Protein AF-H8GX75-F1 (afdb_monomer)

InterPro domains:
  IPR001387 Cro/C1-type, helix-turn-helix domain [PS50943] (2-58)
  IPR001387 Cro/C1-type, helix-turn-helix domain [SM00530] (1-58)
  IPR001387 Cro/C1-type, helix-turn-helix domain [cd00093] (1-58)
  IPR010982 Lambda repressor-like, DNA-binding domain superfamily [G3DSA:1.10.260.40] (5-59)
  IPR010982 Lambda repressor-like, DNA-binding domain superfamily [SSF47413] (2-65)

Secondary structure (DSSP, 8-state):
-HHHHHHHHT--HHHHHHHTT-S-HHHHHHHHTTSS-TTTSTTHHHHHHHTT--HHHHHHH-TT-----PPPPTTGGGT--PPPP-PPPPPPHHHHHHHHHH-SGGGGGGGSHHHHHHHHTS--SS---SHHHHHHHHHHHTTT------

Organism: Deinococcus gobiensis (strain DSM 21396 / JCM 16679 / CGMCC 1.7299 / I-0) (NCBI:txid745776)

pLDDT: mean 78.11, std 12.48, range [46.34, 94.25]

Structure (mmCIF, N/CA/C/O backbone):
data_AF-H8GX75-F1
#
_entry.id   AF-H8GX75-F1
#
loop_
_atom_site.group_PDB
_atom_site.id
_atom_site.type_symbol
_atom_site.label_atom_id
_atom_site.label_alt_id
_atom_site.label_comp_id
_atom_site.label_asym_id
_atom_site.label_entity_id
_atom_site.label_seq_id
_atom_site.pdbx_PDB_ins_code
_atom_site.Cartn_x
_atom_site.Cartn_y
_atom_site.Cartn_z
_atom_site.occupancy
_atom_site.B_iso_or_equiv
_atom_site.auth_seq_id
_atom_site.auth_comp_id
_atom_site.auth_asym_id
_atom_site.auth_atom_id
_atom_site.pdbx_PDB_model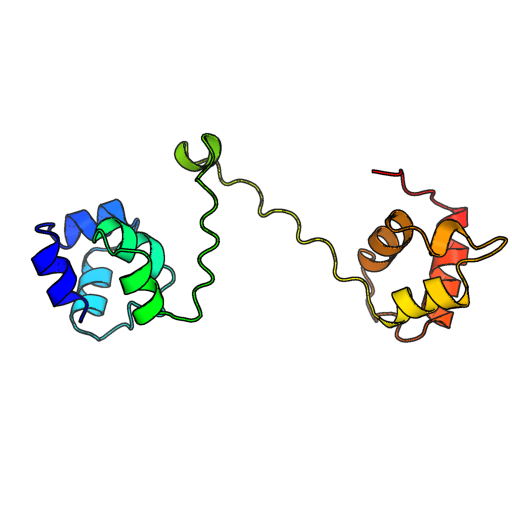_num
ATOM 1 N N . MET A 1 1 ? -4.478 -6.352 34.685 1.00 70.44 1 MET A N 1
ATOM 2 C CA . MET A 1 1 ? -4.187 -5.279 33.711 1.00 70.44 1 MET A CA 1
ATOM 3 C C . MET A 1 1 ? -5.484 -4.600 33.268 1.00 70.44 1 MET A C 1
ATOM 5 O O . MET A 1 1 ? -5.823 -3.591 33.865 1.00 70.44 1 MET A O 1
ATOM 9 N N . LEU A 1 2 ? -6.296 -5.183 32.372 1.00 75.75 2 LEU A N 1
ATOM 10 C CA . LEU A 1 2 ? -7.537 -4.551 31.873 1.00 75.75 2 LEU A CA 1
ATOM 11 C C . LEU A 1 2 ? -8.571 -4.188 32.964 1.00 75.75 2 LEU A C 1
ATOM 13 O O . LEU A 1 2 ? -9.146 -3.103 32.936 1.00 75.75 2 LEU A O 1
ATOM 17 N N . LYS A 1 3 ? -8.768 -5.047 33.977 1.00 78.50 3 LYS A N 1
ATOM 18 C CA . LYS A 1 3 ? -9.671 -4.764 35.116 1.00 78.50 3 LYS A CA 1
ATOM 19 C C . LYS A 1 3 ? -9.347 -3.457 35.846 1.00 78.50 3 LYS A C 1
ATOM 21 O O . LYS A 1 3 ? -10.266 -2.768 36.278 1.00 78.50 3 LYS A O 1
ATOM 26 N N . SER A 1 4 ? -8.065 -3.114 35.965 1.00 80.00 4 SER A N 1
ATOM 27 C CA . SER A 1 4 ? -7.618 -1.895 36.642 1.00 80.00 4 SER A CA 1
ATOM 28 C C . SER A 1 4 ? -8.019 -0.645 35.853 1.00 80.00 4 SER A C 1
ATOM 30 O O . SER A 1 4 ? -8.486 0.328 36.439 1.00 80.00 4 SER A O 1
ATOM 32 N N . TYR A 1 5 ? -7.925 -0.700 34.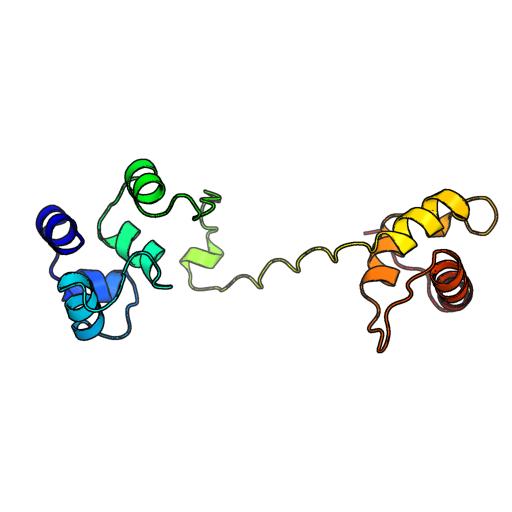521 1.00 80.94 5 TYR A N 1
ATOM 33 C CA . TYR A 1 5 ? -8.360 0.388 33.643 1.00 80.94 5 TYR A CA 1
ATOM 34 C C . TYR A 1 5 ? -9.885 0.535 33.617 1.00 80.94 5 TYR A C 1
ATOM 36 O O . TYR A 1 5 ? -10.393 1.652 33.696 1.00 80.94 5 TYR A O 1
ATOM 44 N N . ILE A 1 6 ? -10.626 -0.580 33.618 1.00 81.00 6 ILE A N 1
ATOM 45 C CA . ILE A 1 6 ? -12.093 -0.564 33.739 1.00 81.00 6 ILE A CA 1
ATOM 46 C C . ILE A 1 6 ? -12.510 0.108 35.056 1.00 81.00 6 ILE A C 1
ATOM 48 O O . ILE A 1 6 ? -13.326 1.027 35.041 1.00 81.00 6 ILE A O 1
ATOM 52 N N . ALA A 1 7 ? -11.898 -0.276 36.181 1.00 80.19 7 ALA A N 1
ATOM 53 C CA . ALA A 1 7 ? -12.180 0.330 37.484 1.00 80.19 7 ALA A CA 1
ATOM 54 C C . ALA A 1 7 ? -11.867 1.840 37.517 1.00 80.19 7 ALA A C 1
ATOM 56 O O . ALA A 1 7 ? -12.622 2.610 38.110 1.00 80.19 7 ALA A O 1
ATOM 57 N N . ARG A 1 8 ? -10.798 2.277 36.832 1.00 80.50 8 ARG A N 1
ATOM 58 C CA . ARG A 1 8 ? -10.424 3.696 36.696 1.00 80.50 8 ARG A CA 1
ATOM 59 C C . ARG A 1 8 ? -11.436 4.496 35.874 1.00 80.50 8 ARG A C 1
ATOM 61 O O . ARG A 1 8 ? -11.731 5.636 36.220 1.00 80.50 8 ARG A O 1
ATOM 68 N N . SER A 1 9 ? -11.976 3.900 34.812 1.00 75.75 9 SER A N 1
ATOM 69 C CA . SER A 1 9 ? -12.900 4.567 33.885 1.00 75.75 9 SER A CA 1
ATOM 70 C C . SER A 1 9 ? -14.270 4.900 34.493 1.00 75.75 9 SER A C 1
ATOM 72 O O . SER A 1 9 ? -15.017 5.680 33.911 1.00 75.75 9 SER A O 1
ATOM 74 N N . LYS A 1 10 ? -14.625 4.307 35.649 1.00 78.44 10 LYS A N 1
ATOM 75 C CA . LYS A 1 10 ? -15.970 4.349 36.265 1.00 78.44 10 LYS A CA 1
ATOM 76 C C . LYS A 1 10 ? -17.110 3.869 35.346 1.00 78.44 10 LYS A C 1
ATOM 78 O O . LYS A 1 10 ? -18.276 4.017 35.706 1.00 78.44 10 LYS A O 1
ATOM 83 N N . LYS A 1 11 ? -16.796 3.279 34.189 1.00 79.12 11 LYS A N 1
ATOM 84 C CA . LYS A 1 11 ? -17.764 2.710 33.248 1.00 79.12 11 LYS A CA 1
ATOM 85 C C . LYS A 1 11 ? -17.966 1.225 33.535 1.00 79.12 11 LYS A C 1
ATOM 87 O O . LYS A 1 11 ? -17.061 0.517 33.981 1.00 79.12 11 LYS A O 1
ATOM 92 N N . THR A 1 12 ? -19.172 0.736 33.277 1.00 82.19 12 THR A N 1
ATOM 93 C CA . THR A 1 12 ? -19.472 -0.700 33.359 1.00 82.19 12 THR A CA 1
ATOM 94 C C . THR A 1 12 ? -18.891 -1.430 32.146 1.00 82.19 12 THR A C 1
ATOM 96 O O . THR A 1 12 ? -18.762 -0.856 31.068 1.00 82.19 12 THR A O 1
ATOM 99 N N . GLN A 1 13 ? -18.588 -2.725 32.284 1.00 78.44 13 GLN A N 1
ATOM 100 C CA . GLN A 1 13 ? -18.093 -3.545 31.164 1.00 78.44 13 GLN A CA 1
ATOM 101 C C . GLN A 1 13 ? -19.033 -3.524 29.953 1.00 78.44 13 GLN A C 1
ATOM 103 O O . GLN A 1 13 ? -18.575 -3.566 28.817 1.00 78.44 13 GLN A O 1
ATOM 108 N N . ARG A 1 14 ? -20.342 -3.425 30.206 1.00 78.00 14 ARG A N 1
ATOM 109 C CA . ARG A 1 14 ? -21.364 -3.302 29.171 1.00 78.00 14 ARG A CA 1
ATOM 110 C C . ARG A 1 14 ? -21.253 -1.981 28.409 1.00 78.00 14 ARG A C 1
ATOM 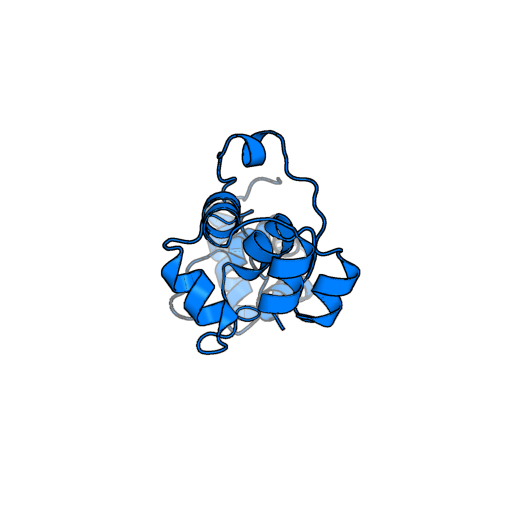112 O O . ARG A 1 14 ? -21.235 -2.012 27.190 1.00 78.00 14 ARG A O 1
ATOM 119 N N . GLN A 1 15 ? -21.117 -0.857 29.112 1.00 78.69 15 GLN A N 1
ATOM 120 C CA . GLN A 1 15 ? -20.942 0.457 28.479 1.00 78.69 15 GLN A CA 1
ATOM 121 C C . GLN A 1 15 ? -19.662 0.518 27.646 1.00 78.69 15 GLN A C 1
ATOM 123 O O . GLN A 1 15 ? -19.675 1.053 26.548 1.00 78.69 15 GLN A O 1
ATOM 128 N N . ILE A 1 16 ? -18.575 -0.077 28.143 1.00 79.19 16 ILE A N 1
ATOM 129 C CA . ILE A 1 16 ? -17.309 -0.134 27.403 1.00 79.19 16 ILE A CA 1
ATOM 130 C C . ILE A 1 16 ? -17.463 -1.008 26.156 1.00 79.19 16 ILE A C 1
ATOM 132 O O . ILE A 1 16 ? -16.975 -0.632 25.102 1.00 79.19 16 ILE A O 1
ATOM 136 N N . ALA A 1 17 ? -18.152 -2.150 26.251 1.00 76.88 17 ALA A N 1
ATOM 137 C CA . ALA A 1 17 ? -18.398 -3.009 25.095 1.00 76.88 17 ALA A CA 1
ATOM 138 C C . ALA A 1 17 ? -19.270 -2.317 24.033 1.00 76.88 17 ALA A C 1
ATOM 140 O O . ALA A 1 17 ? -18.968 -2.426 22.849 1.00 76.88 17 ALA A O 1
ATOM 141 N N . GLU A 1 18 ? -20.305 -1.583 24.455 1.00 75.31 18 GLU A N 1
ATOM 142 C CA . GLU A 1 18 ? -21.174 -0.799 23.567 1.00 75.31 18 GLU A CA 1
ATOM 143 C C . GLU A 1 18 ? -20.401 0.349 22.889 1.00 75.31 18 GLU A C 1
ATOM 145 O O . GLU A 1 18 ? -20.494 0.516 21.677 1.00 75.31 18 GLU A O 1
ATOM 150 N N . GLU A 1 19 ? -19.582 1.094 23.635 1.00 75.69 19 GLU A N 1
ATOM 151 C CA . GLU A 1 19 ? -18.773 2.209 23.114 1.00 75.69 19 GLU A CA 1
ATOM 152 C C . GLU A 1 19 ? -17.620 1.742 22.214 1.00 75.69 19 GLU A C 1
ATOM 154 O O . GLU A 1 19 ? -17.269 2.416 21.250 1.00 75.69 19 GLU A O 1
ATOM 159 N N . ALA A 1 20 ? -17.051 0.570 22.500 1.00 74.06 20 ALA A N 1
ATOM 160 C CA . ALA A 1 20 ? -15.964 -0.026 21.731 1.00 74.06 20 ALA A CA 1
ATOM 161 C C . ALA A 1 20 ? -16.443 -0.906 20.557 1.00 74.06 20 ALA A C 1
ATOM 163 O O . ALA A 1 20 ? -15.610 -1.484 19.860 1.00 74.06 20 ALA A O 1
ATOM 164 N N . GLY A 1 21 ? -17.757 -1.059 20.351 1.00 74.19 21 GLY A N 1
ATOM 165 C CA . GLY A 1 21 ? -18.312 -1.901 19.283 1.00 74.19 21 GLY A CA 1
ATOM 166 C C . GLY A 1 21 ? -17.981 -3.393 19.423 1.00 74.19 21 GLY A C 1
ATOM 167 O O . GLY A 1 21 ? -17.923 -4.120 18.433 1.00 74.19 21 GLY A O 1
ATOM 168 N N . VAL A 1 22 ? -17.730 -3.862 20.648 1.00 77.06 22 VAL A N 1
ATOM 169 C CA . VAL A 1 22 ? -17.360 -5.255 20.914 1.00 77.06 22 VAL A CA 1
ATOM 170 C C . VAL A 1 22 ? -18.612 -6.139 20.833 1.00 77.06 22 VAL A C 1
ATOM 172 O O . VAL A 1 22 ? -19.606 -5.842 21.498 1.00 77.06 22 VAL A O 1
ATOM 175 N N . PRO A 1 23 ? -18.574 -7.271 20.103 1.00 67.00 23 PRO A N 1
ATOM 176 C CA . PRO A 1 23 ? -19.763 -8.069 19.787 1.00 67.00 23 PRO A CA 1
ATOM 177 C C . PRO A 1 23 ? -20.495 -8.644 21.005 1.00 67.00 23 PRO A C 1
ATOM 179 O O . PRO A 1 23 ? -21.685 -8.943 20.922 1.00 67.00 23 PRO A O 1
ATOM 182 N N . SER A 1 24 ? -19.825 -8.816 22.151 1.00 72.31 24 SER A N 1
ATOM 183 C CA . SER A 1 24 ? -20.523 -9.167 23.390 1.00 72.31 24 SER A CA 1
ATOM 184 C C . SER A 1 24 ? -19.814 -8.677 24.660 1.00 72.31 24 SER A C 1
ATOM 186 O O . SER A 1 24 ? -18.584 -8.725 24.749 1.00 72.31 24 SER A O 1
ATOM 188 N N . PRO A 1 25 ? -20.570 -8.315 25.716 1.00 70.62 25 PRO A N 1
ATOM 189 C CA . PRO A 1 25 ? -20.009 -8.040 27.044 1.00 70.62 25 PRO A CA 1
ATOM 190 C C . PRO A 1 25 ? -19.231 -9.230 27.632 1.00 70.62 25 PRO A C 1
ATOM 192 O O . PRO A 1 25 ? -18.271 -9.048 28.383 1.00 70.62 25 PRO A O 1
ATOM 195 N N . SER A 1 26 ? -19.610 -10.458 27.265 1.00 75.44 26 SER A N 1
ATOM 196 C CA . SER A 1 26 ? -18.905 -11.688 27.647 1.00 75.44 26 SER A CA 1
ATOM 197 C C . SER A 1 26 ? -17.478 -11.727 27.098 1.00 75.44 26 SER A C 1
ATOM 199 O O . SER A 1 26 ? -16.561 -12.154 27.797 1.00 75.44 26 SER A O 1
ATOM 201 N N . TYR A 1 27 ? -17.268 -11.214 25.884 1.00 75.44 27 TYR A N 1
ATOM 202 C CA . TYR A 1 27 ? -15.948 -11.103 25.267 1.00 75.44 27 TYR A CA 1
ATOM 203 C C . TYR A 1 27 ? -15.025 -10.178 26.074 1.00 75.44 27 TYR A C 1
ATOM 205 O O . TYR A 1 27 ? -13.898 -10.545 26.412 1.00 75.44 27 TYR A O 1
ATOM 213 N N . LEU A 1 28 ? -15.554 -9.034 26.519 1.00 76.00 28 LEU A N 1
ATOM 214 C CA . LEU A 1 28 ? -14.825 -8.094 27.372 1.00 76.00 28 LEU A CA 1
ATOM 215 C C . LEU A 1 28 ? -14.539 -8.677 28.769 1.00 76.00 28 LEU A C 1
ATOM 217 O O . LEU A 1 28 ? -13.487 -8.422 29.357 1.00 76.00 28 LEU A O 1
ATOM 221 N N . SER A 1 29 ? -15.426 -9.531 29.289 1.00 78.94 29 SER A N 1
ATOM 222 C CA . SER A 1 29 ? -15.177 -10.301 30.516 1.00 78.94 29 SER A CA 1
ATOM 223 C C . SER A 1 29 ? -14.045 -11.326 30.345 1.00 78.94 29 SER A C 1
ATOM 225 O O . SER A 1 29 ? -13.194 -11.462 31.230 1.00 78.94 29 SER A O 1
ATOM 227 N N . HIS A 1 30 ? -13.966 -12.022 29.207 1.00 79.56 30 HIS A N 1
ATOM 228 C CA . HIS A 1 30 ? -12.863 -12.946 28.914 1.00 79.56 30 HIS A CA 1
ATOM 229 C C . HIS A 1 30 ? -11.512 -12.230 28.833 1.00 79.56 30 HIS A C 1
ATOM 231 O O . HIS A 1 30 ? -10.535 -12.705 29.419 1.00 79.56 30 HIS A O 1
ATOM 237 N N . MET A 1 31 ? -11.482 -11.052 28.216 1.00 81.06 31 MET A N 1
ATOM 238 C CA . MET A 1 31 ? -10.323 -10.159 28.207 1.00 81.06 31 MET A CA 1
ATOM 239 C C . MET A 1 31 ? -9.938 -9.680 29.608 1.00 81.06 31 MET A C 1
ATOM 241 O O . MET A 1 31 ? -8.779 -9.751 30.015 1.00 81.06 31 MET A O 1
ATOM 245 N N . ALA A 1 32 ? -10.920 -9.238 30.397 1.00 78.69 32 ALA A N 1
ATOM 246 C CA . ALA A 1 32 ? -10.688 -8.745 31.751 1.00 78.69 32 ALA A CA 1
ATOM 247 C C . ALA A 1 32 ? -10.119 -9.834 32.675 1.00 78.69 32 ALA A C 1
ATOM 249 O O . ALA A 1 32 ? -9.340 -9.541 33.584 1.00 78.69 32 ALA A O 1
ATOM 250 N N . ASN A 1 33 ? -10.500 -11.091 32.447 1.00 79.81 33 ASN A N 1
ATOM 251 C CA . ASN A 1 33 ? -10.000 -12.252 33.179 1.00 79.81 33 ASN A CA 1
ATOM 252 C C . ASN A 1 33 ? -8.688 -12.824 32.614 1.00 79.81 33 ASN A C 1
ATOM 254 O O . ASN A 1 33 ? -8.202 -13.815 33.149 1.00 79.81 33 ASN A O 1
ATOM 258 N N . GLY A 1 34 ? -8.115 -12.224 31.564 1.00 74.75 34 GLY A N 1
ATOM 259 C CA . GLY A 1 34 ? -6.852 -12.664 30.967 1.00 74.75 34 GLY A CA 1
ATOM 260 C C . GLY A 1 34 ? -6.952 -13.954 30.152 1.00 74.75 34 GLY A C 1
ATOM 261 O O . GLY A 1 34 ? -5.926 -14.537 29.828 1.00 74.75 34 GLY A O 1
ATOM 262 N N . ARG A 1 35 ? -8.168 -14.410 29.813 1.00 76.19 35 ARG A N 1
ATOM 263 C CA . ARG A 1 35 ? -8.360 -15.549 28.896 1.00 76.19 35 ARG A CA 1
ATOM 264 C C . ARG A 1 35 ? -8.093 -15.171 27.441 1.00 76.19 35 ARG A C 1
ATOM 266 O O . ARG A 1 35 ? -7.791 -16.043 26.641 1.00 76.19 35 ARG A O 1
ATOM 273 N N . ILE A 1 36 ? -8.246 -13.890 27.115 1.00 75.56 36 ILE A N 1
ATOM 274 C CA . ILE A 1 36 ? -7.973 -13.312 25.799 1.00 75.56 36 ILE A CA 1
ATOM 275 C C . ILE A 1 36 ? -7.016 -12.145 26.015 1.00 75.56 36 ILE A C 1
ATOM 277 O O . ILE A 1 36 ? -7.263 -11.300 26.884 1.00 75.56 36 ILE A O 1
ATOM 281 N N . ASN A 1 37 ? -5.934 -12.094 25.240 1.00 77.81 37 ASN A N 1
ATOM 282 C CA . ASN A 1 37 ? -5.039 -10.950 25.252 1.00 77.81 37 ASN A CA 1
ATOM 283 C C . ASN A 1 37 ? -5.722 -9.767 24.555 1.00 77.81 37 ASN A C 1
ATOM 285 O O . ASN A 1 37 ? -5.818 -9.694 23.336 1.00 77.81 37 ASN A O 1
ATOM 289 N N . TRP A 1 38 ? -6.237 -8.836 25.352 1.00 76.88 38 TRP A N 1
ATOM 290 C CA . TRP A 1 38 ? -6.969 -7.675 24.849 1.00 76.88 38 TRP A CA 1
ATOM 291 C C . TRP A 1 38 ? -6.089 -6.679 24.079 1.00 76.88 38 TRP A C 1
ATOM 293 O O . TRP A 1 38 ? -6.628 -5.864 23.340 1.00 76.88 38 TRP A O 1
ATOM 303 N N . VAL A 1 39 ? -4.763 -6.747 24.242 1.00 78.75 39 VAL A N 1
ATOM 304 C CA . VAL A 1 39 ? -3.790 -5.908 23.521 1.00 78.75 39 VAL A CA 1
ATOM 305 C C . VAL A 1 39 ? -3.616 -6.378 22.072 1.00 78.75 39 VAL A C 1
ATOM 307 O O . VAL A 1 39 ? -3.464 -5.582 21.144 1.00 78.75 39 VAL A O 1
ATOM 310 N N . GLU A 1 40 ? -3.685 -7.687 21.858 1.00 74.88 40 GLU A N 1
ATOM 311 C CA . GLU A 1 40 ? -3.585 -8.310 20.533 1.00 74.88 40 GLU A CA 1
ATOM 312 C C . GLU A 1 40 ? -4.925 -8.358 19.800 1.00 74.88 40 GLU A C 1
ATOM 314 O O . GLU A 1 40 ? -4.961 -8.610 18.606 1.00 74.88 40 GLU A O 1
ATOM 319 N N . SER A 1 41 ? -6.021 -8.077 20.499 1.00 73.81 41 SER A N 1
ATOM 320 C CA . SER A 1 41 ? -7.356 -8.033 19.916 1.00 73.81 41 SER A CA 1
ATOM 321 C C . SER A 1 41 ? -7.509 -6.886 18.914 1.00 73.81 41 SER A C 1
ATOM 323 O O . SER A 1 41 ? -7.087 -5.761 19.182 1.00 73.81 41 SER A O 1
ATOM 325 N N . ASP A 1 42 ? -8.273 -7.122 17.847 1.00 73.44 42 ASP A N 1
ATOM 326 C CA . ASP A 1 42 ? -8.652 -6.094 16.860 1.00 73.44 42 ASP A CA 1
ATOM 327 C C . ASP A 1 42 ? -9.396 -4.917 17.516 1.00 73.44 42 ASP A C 1
ATOM 329 O O . ASP A 1 42 ? -9.218 -3.749 17.178 1.00 73.44 42 ASP A O 1
ATOM 333 N N . TYR A 1 43 ? -10.160 -5.218 18.568 1.00 76.69 43 TYR A N 1
ATOM 334 C CA . TYR A 1 43 ? -10.858 -4.234 19.396 1.00 76.69 43 TYR A CA 1
ATOM 335 C C . TYR A 1 43 ? -9.970 -3.434 20.366 1.00 76.69 43 TYR A C 1
ATOM 337 O O . TYR A 1 43 ? -10.503 -2.634 21.135 1.00 76.69 43 TYR A O 1
ATOM 345 N N . PHE A 1 44 ? -8.642 -3.606 20.370 1.00 81.06 44 PHE A N 1
ATOM 346 C CA . PHE A 1 44 ? -7.753 -2.907 21.308 1.00 81.06 44 PHE A CA 1
ATOM 347 C C . PHE A 1 44 ? -7.907 -1.384 21.235 1.00 81.06 44 PHE A C 1
ATOM 349 O O . PHE A 1 44 ? -8.103 -0.749 22.270 1.00 81.06 44 PHE A O 1
ATOM 356 N N . ARG A 1 45 ? -7.872 -0.803 20.024 1.00 75.81 45 ARG A N 1
ATOM 357 C CA . ARG A 1 45 ? -8.021 0.649 19.815 1.00 75.81 45 ARG A CA 1
ATOM 358 C C . ARG A 1 45 ? -9.375 1.157 20.344 1.00 75.81 45 ARG A C 1
ATOM 360 O O . ARG A 1 45 ? -9.356 2.009 21.232 1.00 75.81 45 ARG A O 1
ATOM 367 N N . PRO A 1 46 ? -10.530 0.609 19.912 1.00 79.06 46 PRO A N 1
ATOM 368 C CA . PRO A 1 46 ? -11.832 0.991 20.462 1.00 79.06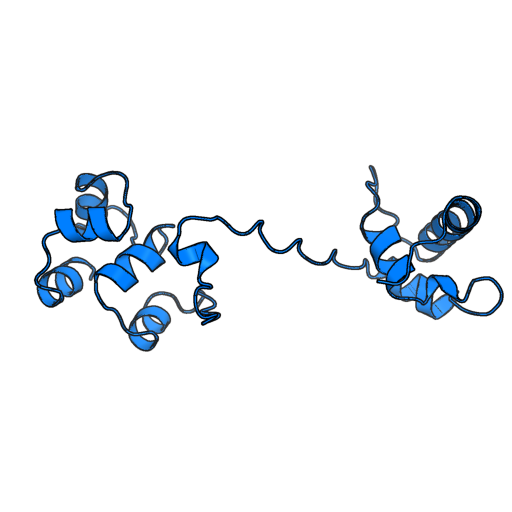 46 PRO A CA 1
ATOM 369 C C . PRO A 1 46 ? -11.940 0.846 21.987 1.00 79.06 46 PRO A C 1
ATOM 371 O O . PRO A 1 46 ? -12.452 1.741 22.659 1.00 79.06 46 PRO A O 1
ATOM 374 N N . ILE A 1 47 ? -11.422 -0.248 22.560 1.00 80.38 47 ILE A N 1
ATOM 375 C CA . ILE A 1 47 ? -11.442 -0.485 24.012 1.00 80.38 47 ILE A CA 1
ATOM 376 C C . ILE A 1 47 ? -10.572 0.548 24.738 1.00 80.38 47 ILE A C 1
ATOM 378 O O . ILE A 1 47 ? -10.992 1.097 25.756 1.00 80.38 47 ILE A O 1
ATOM 382 N N . ALA A 1 48 ? -9.380 0.845 24.219 1.00 83.25 48 ALA A N 1
ATOM 383 C CA . ALA A 1 48 ? -8.474 1.837 24.782 1.00 83.25 48 ALA A CA 1
ATOM 384 C C . ALA A 1 48 ? -9.087 3.245 24.775 1.00 83.25 48 ALA A C 1
ATOM 386 O O . ALA A 1 48 ? -9.025 3.946 25.790 1.00 83.25 48 ALA A O 1
ATOM 387 N N . THR A 1 49 ? -9.746 3.626 23.678 1.00 80.62 49 THR A N 1
ATOM 388 C CA . THR A 1 49 ? -10.481 4.891 23.565 1.00 80.62 49 THR A CA 1
ATOM 389 C C . THR A 1 49 ? -11.652 4.950 24.546 1.00 80.62 49 THR A C 1
ATOM 391 O O . THR A 1 49 ? -11.763 5.921 25.294 1.00 80.62 49 THR A O 1
ATOM 394 N N . ALA A 1 50 ? -12.474 3.898 24.630 1.00 80.81 50 ALA A N 1
ATOM 395 C CA . ALA A 1 50 ? -13.603 3.835 25.563 1.00 80.81 50 ALA A CA 1
ATOM 396 C C . ALA A 1 50 ? -13.157 3.915 27.038 1.00 80.81 50 ALA A C 1
ATOM 398 O O . ALA A 1 50 ? -13.854 4.481 27.889 1.00 80.81 50 ALA A O 1
ATOM 399 N N . LEU A 1 51 ? -11.966 3.391 27.344 1.00 82.44 51 LEU A N 1
ATOM 400 C CA . LEU A 1 51 ? -11.322 3.474 28.658 1.00 82.44 51 LEU A CA 1
ATOM 401 C C . LEU A 1 51 ? -10.645 4.825 28.937 1.00 82.44 51 LEU A C 1
ATOM 403 O O . LEU A 1 51 ? -10.232 5.066 30.076 1.00 82.44 51 LEU A O 1
ATOM 407 N N . GLY A 1 52 ? -10.531 5.700 27.935 1.00 80.50 52 GLY A N 1
ATOM 408 C CA . GLY A 1 52 ? -9.841 6.983 28.044 1.00 80.50 52 GLY A CA 1
ATOM 409 C C . GLY A 1 52 ? -8.336 6.834 28.278 1.00 80.50 52 GLY A C 1
ATOM 410 O O . GLY A 1 52 ? -7.758 7.620 29.032 1.00 80.50 52 GLY A O 1
ATOM 411 N N . LEU A 1 53 ? -7.711 5.799 27.705 1.00 81.94 53 LEU A N 1
ATOM 412 C CA . LEU A 1 53 ? -6.256 5.648 27.736 1.00 81.94 53 LEU A CA 1
ATOM 413 C C . LEU A 1 53 ? -5.599 6.751 26.905 1.00 81.94 53 LEU A C 1
ATOM 415 O O . LEU A 1 53 ? -6.048 7.066 25.804 1.00 81.94 53 LEU A O 1
ATOM 419 N N . LYS A 1 54 ? -4.527 7.340 27.438 1.00 77.62 54 LYS A N 1
ATOM 420 C CA . LYS A 1 54 ? -3.728 8.330 26.704 1.00 77.62 54 LYS A CA 1
ATOM 421 C C . LYS A 1 54 ? -2.819 7.639 25.690 1.00 77.62 54 LYS A C 1
ATOM 423 O O . LYS A 1 54 ? -2.391 6.514 25.924 1.00 77.62 54 LYS A O 1
ATOM 428 N N . THR A 1 55 ? -2.426 8.357 24.638 1.00 67.75 55 THR A N 1
ATOM 429 C CA . THR A 1 55 ? -1.478 7.901 23.603 1.00 67.75 55 THR A CA 1
ATOM 430 C C . THR A 1 55 ? -0.218 7.258 24.205 1.00 67.75 55 THR A C 1
ATOM 432 O O . THR A 1 55 ? 0.208 6.200 23.755 1.00 67.75 55 THR A O 1
ATOM 435 N N . GLN A 1 56 ? 0.321 7.828 25.291 1.00 71.00 56 GLN A N 1
ATOM 436 C CA . GLN A 1 56 ? 1.474 7.277 26.019 1.00 71.00 56 GLN A CA 1
ATOM 437 C C . GLN A 1 56 ? 1.191 5.901 26.646 1.00 71.00 56 GLN A C 1
ATOM 439 O O . GLN A 1 56 ? 1.993 4.987 26.505 1.00 71.00 56 GLN A O 1
ATOM 444 N N . GLU A 1 57 ? 0.030 5.726 27.281 1.00 76.00 57 GLU A N 1
ATOM 445 C CA . GLU A 1 57 ? -0.364 4.451 27.900 1.00 76.00 57 GLU A CA 1
ATOM 446 C C . GLU A 1 57 ? -0.644 3.377 26.837 1.00 76.00 57 GLU A C 1
ATOM 448 O O . GLU A 1 57 ? -0.407 2.194 27.060 1.00 76.00 57 GLU A O 1
ATOM 453 N N . ILE A 1 58 ? -1.144 3.783 25.666 1.00 74.62 58 ILE A N 1
ATOM 454 C CA . ILE A 1 58 ? -1.378 2.885 24.529 1.00 74.62 58 ILE A CA 1
ATOM 455 C C . ILE A 1 58 ? -0.043 2.423 23.933 1.00 74.62 58 ILE A C 1
ATOM 457 O O . ILE A 1 58 ? 0.114 1.230 23.679 1.00 74.62 58 ILE A O 1
ATOM 461 N N . ALA A 1 59 ? 0.922 3.333 23.773 1.00 70.62 59 ALA A N 1
ATOM 462 C CA . ALA A 1 59 ? 2.259 3.022 23.269 1.00 70.62 59 ALA A CA 1
ATOM 463 C C . ALA A 1 59 ? 3.052 2.100 24.215 1.00 70.62 59 ALA A C 1
ATOM 465 O O . ALA A 1 59 ? 3.767 1.219 23.750 1.00 70.62 59 ALA A O 1
ATOM 466 N N . GLU A 1 60 ? 2.886 2.245 25.536 1.00 77.31 60 GLU A N 1
ATOM 467 C CA . GLU A 1 60 ? 3.471 1.322 26.523 1.00 77.31 60 GLU A CA 1
ATOM 468 C C . GLU A 1 60 ? 2.888 -0.094 26.428 1.00 77.31 60 GLU A C 1
ATOM 470 O O . GLU A 1 60 ? 3.586 -1.077 26.673 1.00 77.31 60 GLU A O 1
ATOM 475 N N . LEU A 1 61 ? 1.600 -0.209 26.091 1.00 77.94 61 LEU A N 1
ATOM 476 C CA . LEU A 1 61 ? 0.910 -1.494 25.998 1.00 77.94 61 LEU A CA 1
ATOM 477 C C . LEU A 1 61 ? 1.143 -2.186 24.654 1.00 77.94 61 LEU A C 1
ATOM 479 O O . LEU A 1 61 ? 1.243 -3.410 24.622 1.00 77.94 61 LEU A O 1
ATOM 483 N N . LYS A 1 62 ? 1.212 -1.424 23.558 1.00 72.88 62 LYS A N 1
ATOM 484 C CA . LYS A 1 62 ? 1.423 -1.946 22.207 1.00 72.88 62 LYS A CA 1
ATOM 485 C C . LYS A 1 62 ? 2.362 -1.023 21.423 1.00 72.88 62 LYS A C 1
ATOM 487 O O . LYS A 1 62 ? 1.879 -0.160 20.689 1.00 72.88 62 LYS A O 1
ATOM 492 N N . PRO A 1 63 ? 3.686 -1.202 21.561 1.00 62.72 63 PRO A N 1
ATOM 493 C CA . PRO A 1 63 ? 4.665 -0.353 20.883 1.00 62.72 63 PRO A CA 1
ATOM 494 C C . PRO A 1 63 ? 4.598 -0.478 19.353 1.00 62.72 63 PRO A C 1
ATOM 496 O O . PRO A 1 63 ? 4.864 0.496 18.658 1.00 62.72 63 PRO A O 1
ATOM 499 N N . ASP A 1 64 ? 4.154 -1.629 18.834 1.00 60.50 64 ASP A N 1
ATOM 500 C CA . ASP A 1 64 ? 3.983 -1.874 17.392 1.00 60.50 64 ASP A CA 1
ATOM 501 C C . ASP A 1 64 ? 2.716 -1.229 16.809 1.00 60.50 64 ASP A C 1
ATOM 503 O O . ASP A 1 64 ? 2.458 -1.292 15.606 1.00 60.50 64 ASP A O 1
ATOM 507 N N . LEU A 1 65 ? 1.875 -0.620 17.650 1.00 58.78 65 LEU A N 1
ATOM 508 C CA . LEU A 1 65 ? 0.708 0.099 17.174 1.00 58.78 65 LEU A CA 1
ATOM 509 C C . LEU A 1 65 ? 1.171 1.442 16.598 1.00 58.78 65 LEU A C 1
ATOM 511 O O . LEU A 1 65 ? 1.308 2.419 17.329 1.00 58.78 65 LEU A O 1
ATOM 515 N N . ILE A 1 66 ? 1.382 1.501 15.280 1.00 54.50 66 ILE A N 1
ATOM 516 C CA . ILE A 1 66 ? 1.636 2.755 14.560 1.00 54.50 66 ILE A CA 1
ATOM 517 C C . ILE A 1 66 ? 0.417 3.670 14.761 1.00 54.50 66 ILE A C 1
ATOM 519 O O . ILE A 1 66 ? -0.646 3.504 14.154 1.00 54.50 66 ILE A O 1
ATOM 523 N N . LEU A 1 67 ? 0.538 4.604 15.703 1.00 52.00 67 LEU A N 1
ATOM 524 C CA . LEU A 1 67 ? -0.444 5.641 15.991 1.00 52.00 67 LEU A CA 1
ATOM 525 C C . LEU A 1 67 ? -0.223 6.785 15.002 1.00 52.00 67 LEU A C 1
ATOM 527 O O . LEU A 1 67 ? 0.317 7.832 15.347 1.00 52.00 67 LEU A O 1
ATOM 531 N N . THR A 1 68 ? -0.632 6.594 13.752 1.00 46.34 68 THR A N 1
ATOM 532 C CA . THR A 1 68 ? -0.894 7.722 12.859 1.00 46.34 68 THR A CA 1
ATOM 533 C C . THR A 1 68 ? -2.132 8.436 13.398 1.00 46.34 68 THR A C 1
ATOM 535 O O . THR A 1 68 ? -3.269 8.045 13.140 1.00 46.34 68 THR A O 1
ATOM 538 N N . GLU A 1 69 ? -1.912 9.453 14.235 1.00 48.16 69 GLU A N 1
ATOM 539 C CA . GLU A 1 69 ? -2.935 10.397 14.696 1.00 48.16 69 GLU A CA 1
ATOM 540 C C . GLU A 1 69 ? -3.415 11.254 13.510 1.00 48.16 69 GLU A C 1
ATOM 542 O O . GLU A 1 69 ? -3.168 12.456 13.437 1.00 48.16 69 GLU A O 1
ATOM 547 N N . ARG A 1 70 ? -4.102 10.642 12.542 1.00 50.78 70 ARG A N 1
ATOM 548 C CA . ARG A 1 70 ? -4.905 11.393 11.581 1.00 50.78 70 ARG A CA 1
ATOM 549 C C . ARG A 1 70 ? -6.222 11.751 12.276 1.00 50.78 70 ARG A C 1
ATOM 551 O O . ARG A 1 70 ? -6.898 10.856 12.790 1.00 50.78 70 ARG A O 1
ATOM 558 N N . PRO A 1 71 ? -6.601 13.038 12.340 1.00 50.66 71 PRO A N 1
ATOM 559 C CA . PRO A 1 71 ? -7.909 13.409 12.851 1.00 50.66 71 PRO A CA 1
ATOM 560 C C . PRO A 1 71 ? -8.986 12.751 11.985 1.00 50.66 71 PRO A C 1
ATOM 562 O O . PRO A 1 71 ? -8.968 12.894 10.765 1.00 50.66 71 PRO A O 1
ATOM 565 N N . LEU A 1 72 ? -9.927 12.053 12.631 1.00 52.88 72 LEU A N 1
ATOM 566 C CA . LEU A 1 72 ? -11.092 11.479 11.958 1.00 52.88 72 LEU A CA 1
ATOM 567 C C . LEU A 1 72 ? -11.819 12.580 11.183 1.00 52.88 72 LEU A C 1
ATOM 569 O O . LEU A 1 72 ? -12.272 13.581 11.769 1.00 52.88 72 LEU A O 1
ATOM 573 N N . THR A 1 73 ? -11.931 12.368 9.879 1.00 60.19 73 THR A N 1
ATOM 574 C CA . THR A 1 73 ? -12.690 13.211 8.964 1.00 60.19 73 THR A CA 1
ATOM 575 C C . THR A 1 73 ? -14.172 13.183 9.341 1.00 60.19 73 THR A C 1
ATOM 577 O O . THR A 1 73 ? -14.672 12.265 9.997 1.00 60.19 73 THR A O 1
ATOM 580 N N . ASP A 1 74 ? -14.910 14.215 8.940 1.00 58.81 74 ASP A N 1
ATOM 581 C CA . ASP A 1 74 ? -16.346 14.322 9.225 1.00 58.81 74 ASP A CA 1
ATOM 582 C C . ASP A 1 74 ? -17.162 13.170 8.594 1.00 58.81 74 ASP A C 1
ATOM 584 O O . ASP A 1 74 ? -18.253 12.851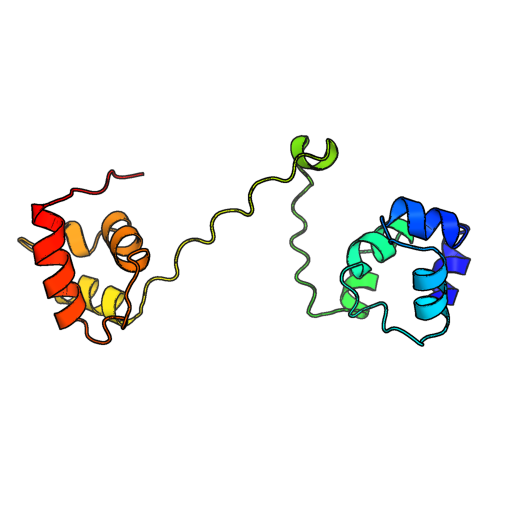 9.065 1.00 58.81 74 ASP A O 1
ATOM 588 N N . ALA A 1 75 ? -16.613 12.518 7.560 1.00 56.94 75 ALA A N 1
ATOM 589 C CA . ALA A 1 75 ? -17.175 11.339 6.907 1.00 56.94 75 ALA A CA 1
ATOM 590 C C . ALA A 1 75 ? -17.072 10.085 7.795 1.00 56.94 75 ALA A C 1
ATOM 592 O O . ALA A 1 75 ? -18.088 9.438 8.062 1.00 56.94 75 ALA A O 1
ATOM 593 N N . GLU A 1 76 ? -15.887 9.804 8.345 1.00 59.28 76 GLU A N 1
ATOM 594 C CA . GLU A 1 76 ? -15.653 8.652 9.231 1.00 59.28 76 GLU A CA 1
ATOM 595 C C . GLU A 1 76 ? -16.527 8.735 10.498 1.00 59.28 76 GLU A C 1
ATOM 597 O O . GLU A 1 76 ? -17.106 7.739 10.934 1.00 59.28 76 GLU A O 1
ATOM 602 N N . ARG A 1 77 ? -16.742 9.945 11.044 1.00 69.00 77 ARG A N 1
ATOM 603 C CA . ARG A 1 77 ? -17.643 10.168 12.198 1.00 69.00 77 ARG A CA 1
ATOM 604 C C . ARG A 1 77 ? -19.108 9.848 11.913 1.00 69.00 77 ARG A C 1
ATOM 606 O O . ARG A 1 77 ? -19.865 9.581 12.843 1.00 69.00 77 ARG A O 1
ATOM 613 N N . ARG A 1 78 ? -19.525 9.908 10.648 1.00 69.75 78 ARG A N 1
ATOM 614 C CA . ARG A 1 78 ? -20.897 9.607 10.212 1.00 69.75 78 ARG A CA 1
ATOM 615 C C . ARG A 1 78 ? -21.072 8.139 9.818 1.00 69.75 78 ARG A C 1
ATOM 617 O O . ARG A 1 78 ? -22.126 7.790 9.295 1.00 69.75 78 ARG A O 1
ATOM 624 N N . GLY A 1 79 ? -20.067 7.292 10.064 1.00 60.41 79 GLY A N 1
ATOM 625 C CA . GLY A 1 79 ? -20.098 5.872 9.715 1.00 60.41 79 GLY A CA 1
ATOM 626 C C . GLY A 1 79 ? -19.878 5.600 8.228 1.00 60.41 79 GLY A C 1
ATOM 627 O O . GLY A 1 79 ? -20.190 4.508 7.761 1.00 60.41 79 GLY A O 1
ATOM 628 N N . TRP A 1 80 ? -19.362 6.578 7.478 1.00 52.28 80 TRP A N 1
ATOM 629 C CA . TRP A 1 80 ? -18.907 6.351 6.113 1.00 52.28 80 TRP A CA 1
ATOM 630 C C . TRP A 1 80 ? -17.500 5.775 6.202 1.00 52.28 80 TRP A C 1
ATOM 632 O O . TRP A 1 80 ? -16.564 6.469 6.594 1.00 52.28 80 TRP A O 1
ATOM 642 N N . VAL A 1 81 ? -17.374 4.488 5.891 1.00 55.81 81 VAL A N 1
ATOM 643 C CA . VAL A 1 81 ? -16.076 3.848 5.685 1.00 55.81 81 VAL A CA 1
ATOM 644 C C . VAL A 1 81 ? -15.484 4.512 4.446 1.00 55.81 81 VAL A C 1
ATOM 646 O O . VAL A 1 81 ? -16.047 4.370 3.358 1.00 55.81 81 VAL A O 1
ATOM 649 N N . LEU A 1 82 ? -14.423 5.312 4.611 1.00 52.34 82 LEU A N 1
ATOM 650 C CA . LEU A 1 82 ? -13.614 5.685 3.454 1.00 52.34 82 LEU A CA 1
ATOM 651 C C . LEU A 1 82 ? -13.141 4.367 2.824 1.00 52.34 82 LEU A C 1
ATOM 653 O O . LEU A 1 82 ? -12.726 3.490 3.587 1.00 52.34 82 LEU A O 1
ATOM 657 N N . PRO A 1 83 ? -13.212 4.201 1.491 1.00 55.22 83 PRO A N 1
ATOM 658 C CA . PRO A 1 83 ? -12.431 3.147 0.862 1.00 55.22 83 PRO A CA 1
ATOM 659 C C . PRO A 1 83 ? -10.998 3.288 1.382 1.00 55.22 83 PRO A C 1
ATOM 661 O O . PRO A 1 83 ? -10.500 4.415 1.488 1.00 55.22 83 PRO A O 1
ATOM 664 N N . GLU A 1 84 ? -10.417 2.175 1.833 1.00 58.53 84 GLU A N 1
ATOM 665 C CA . GLU A 1 84 ? -9.005 2.121 2.208 1.00 58.53 84 GLU A CA 1
ATOM 666 C C . GLU A 1 84 ? -8.241 2.810 1.076 1.00 58.53 84 GLU A C 1
ATOM 668 O O . GLU A 1 84 ? -8.532 2.551 -0.090 1.00 58.53 84 GLU A O 1
ATOM 673 N N . GLU A 1 85 ? -7.422 3.813 1.412 1.00 54.53 85 GLU A N 1
ATOM 674 C CA . GLU A 1 85 ? -6.635 4.535 0.412 1.00 54.53 85 GLU A CA 1
ATOM 675 C C . GLU A 1 85 ? -5.914 3.469 -0.408 1.00 54.53 85 GLU A C 1
ATOM 677 O O . GLU A 1 85 ? -5.174 2.692 0.192 1.00 54.53 85 GLU A O 1
ATOM 682 N N . ASP A 1 86 ? -6.221 3.371 -1.711 1.00 56.34 86 ASP A N 1
ATOM 683 C CA . ASP A 1 86 ? -5.615 2.378 -2.597 1.00 56.34 86 ASP A CA 1
ATOM 684 C C . ASP A 1 86 ? -4.102 2.469 -2.375 1.00 56.34 86 ASP A C 1
ATOM 686 O O . ASP A 1 86 ? -3.498 3.509 -2.665 1.00 56.34 86 ASP A O 1
ATOM 690 N N . GLU A 1 87 ? -3.518 1.450 -1.734 1.00 58.81 87 GLU A N 1
ATOM 691 C CA . GLU A 1 87 ? -2.095 1.445 -1.416 1.00 58.81 87 GLU A CA 1
ATOM 692 C C . GLU A 1 87 ? -1.358 1.666 -2.737 1.00 58.81 87 GLU A C 1
ATOM 694 O O . GLU A 1 87 ? -1.575 0.921 -3.694 1.00 58.81 87 GLU A O 1
ATOM 699 N N . GLU A 1 88 ? -0.554 2.734 -2.835 1.00 62.81 88 GLU A N 1
ATOM 700 C CA . GLU A 1 88 ? 0.206 2.981 -4.060 1.00 62.81 88 GLU A CA 1
ATOM 701 C C . GLU A 1 88 ? 1.001 1.707 -4.380 1.00 62.81 88 GLU A C 1
ATOM 703 O O . GLU A 1 88 ? 1.760 1.257 -3.515 1.00 62.81 88 GLU A O 1
ATOM 708 N N . PRO A 1 89 ? 0.848 1.119 -5.582 1.00 68.00 89 PRO A N 1
ATOM 709 C CA . PRO A 1 89 ? 1.467 -0.160 -5.879 1.00 68.00 89 PRO A CA 1
ATOM 710 C C . PRO A 1 89 ? 2.982 -0.036 -5.718 1.00 68.00 89 PRO A C 1
ATOM 712 O O . PRO A 1 89 ? 3.614 0.910 -6.216 1.00 68.00 89 PRO A O 1
ATOM 715 N N . GLU A 1 90 ? 3.561 -0.983 -4.981 1.00 81.19 90 GLU A N 1
ATOM 716 C CA . GLU A 1 90 ? 5.001 -1.051 -4.775 1.00 81.19 90 GLU A CA 1
ATOM 717 C C . GLU A 1 90 ? 5.673 -1.318 -6.127 1.00 81.19 90 GLU A C 1
ATOM 719 O O . GLU A 1 90 ? 5.395 -2.316 -6.783 1.00 81.19 90 GLU A O 1
ATOM 724 N N . ILE A 1 91 ? 6.540 -0.404 -6.581 1.00 86.94 91 ILE A N 1
ATOM 725 C CA . ILE A 1 91 ? 7.210 -0.553 -7.879 1.00 86.94 91 ILE A CA 1
ATOM 726 C C . ILE A 1 91 ? 8.316 -1.610 -7.745 1.00 86.94 91 ILE A C 1
ATOM 728 O O . ILE A 1 91 ? 9.280 -1.358 -7.008 1.00 86.94 91 ILE A O 1
ATOM 732 N N . PRO A 1 92 ? 8.278 -2.716 -8.511 1.00 89.75 92 PRO A N 1
ATOM 733 C CA . PRO A 1 92 ? 9.301 -3.754 -8.449 1.00 89.75 92 PRO A CA 1
ATOM 734 C C . PRO A 1 92 ? 10.702 -3.215 -8.750 1.00 89.75 92 PRO A C 1
ATOM 736 O O . PRO A 1 92 ? 10.899 -2.397 -9.654 1.00 89.75 92 PRO A O 1
ATOM 739 N N . LEU A 1 93 ? 11.717 -3.707 -8.032 1.00 89.69 93 LEU A N 1
ATOM 740 C CA . LEU A 1 93 ? 13.101 -3.244 -8.198 1.00 89.69 93 LEU A CA 1
ATOM 741 C C . LEU A 1 93 ? 13.605 -3.424 -9.640 1.00 89.69 93 LEU A C 1
ATOM 743 O O . LEU A 1 93 ? 14.269 -2.543 -10.181 1.00 89.69 93 LEU A O 1
ATOM 747 N N . ALA A 1 94 ? 13.263 -4.542 -10.284 1.00 90.75 94 ALA A N 1
ATOM 748 C CA . ALA A 1 94 ? 13.645 -4.810 -11.670 1.00 90.75 94 ALA A CA 1
ATOM 749 C C . ALA A 1 94 ? 13.063 -3.773 -12.649 1.00 90.75 94 ALA A C 1
ATOM 751 O O . ALA A 1 94 ? 13.741 -3.383 -13.602 1.00 90.75 94 ALA A O 1
ATOM 752 N N . LEU A 1 95 ? 11.852 -3.273 -12.379 1.00 93.56 95 LEU A N 1
ATOM 753 C CA . LEU A 1 95 ? 11.208 -2.217 -13.158 1.00 93.56 95 LEU A CA 1
ATOM 754 C C . LEU A 1 95 ? 11.878 -0.854 -12.928 1.00 93.56 95 LEU A C 1
ATOM 756 O O . LEU A 1 95 ? 12.115 -0.119 -13.887 1.00 93.56 95 LEU A O 1
ATOM 760 N N .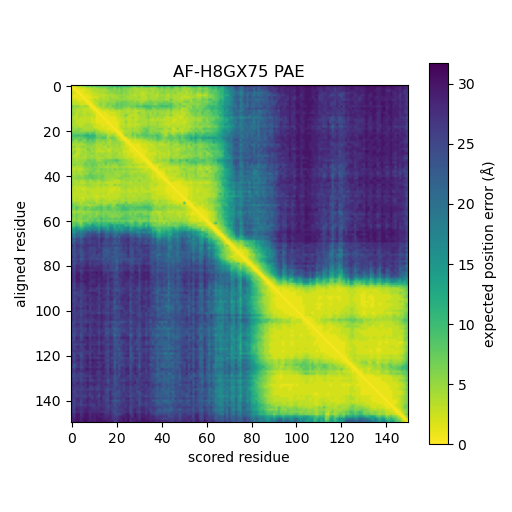 GLN A 1 96 ? 12.263 -0.538 -11.688 1.00 92.69 96 GLN A N 1
ATOM 761 C CA . GLN A 1 96 ? 13.038 0.676 -11.393 1.00 92.69 96 GLN A CA 1
ATOM 762 C C . GLN A 1 96 ? 14.372 0.677 -12.155 1.00 92.69 96 GLN A C 1
ATOM 764 O O . GLN A 1 96 ? 14.715 1.651 -12.824 1.00 92.69 96 GLN A O 1
ATOM 769 N N . VAL A 1 97 ? 15.083 -0.456 -12.146 1.00 93.25 97 VAL A N 1
ATOM 770 C CA . VAL A 1 97 ? 16.333 -0.626 -12.902 1.00 93.25 97 VAL A CA 1
ATOM 771 C C . VAL A 1 97 ? 16.092 -0.532 -14.414 1.00 93.25 97 VAL A C 1
ATOM 773 O O . VAL A 1 97 ? 16.921 0.032 -15.129 1.00 93.25 97 VAL A O 1
ATOM 776 N N . ALA A 1 98 ? 14.967 -1.038 -14.928 1.00 93.75 98 ALA A N 1
ATOM 777 C CA . ALA A 1 98 ? 14.611 -0.897 -16.341 1.00 93.75 98 ALA A CA 1
ATOM 778 C C . ALA A 1 98 ? 14.410 0.571 -16.737 1.00 93.75 98 ALA A C 1
ATOM 780 O O . ALA A 1 98 ? 14.909 0.999 -17.778 1.00 93.75 98 ALA A O 1
ATOM 781 N N . ALA A 1 99 ? 13.734 1.354 -15.898 1.00 93.75 99 ALA A N 1
ATOM 782 C CA . ALA A 1 99 ? 13.562 2.785 -16.104 1.00 93.75 99 ALA A CA 1
ATOM 783 C C . ALA A 1 99 ? 14.887 3.550 -16.078 1.00 93.75 99 ALA A C 1
ATOM 785 O O . ALA A 1 99 ? 15.125 4.379 -16.951 1.00 93.75 99 ALA A O 1
ATOM 786 N N . GLU A 1 100 ? 15.789 3.238 -15.150 1.00 93.94 100 GLU A N 1
ATOM 787 C CA . GLU A 1 100 ? 17.114 3.865 -15.120 1.00 93.94 100 GLU A CA 1
ATOM 788 C C . GLU A 1 100 ? 17.963 3.496 -16.345 1.00 93.94 100 GLU A C 1
ATOM 790 O O . GLU A 1 100 ? 18.620 4.351 -16.940 1.00 93.94 100 GLU A O 1
ATOM 795 N N . LYS A 1 101 ? 17.952 2.216 -16.735 1.00 93.19 101 LYS A N 1
ATOM 796 C CA . LYS A 1 101 ? 18.814 1.676 -17.796 1.00 93.19 101 LYS A CA 1
ATOM 797 C C . LYS A 1 101 ? 18.302 1.982 -19.201 1.00 93.19 101 LYS A C 1
ATOM 799 O O . LYS A 1 101 ? 19.107 2.107 -20.120 1.00 93.19 101 LYS A O 1
ATOM 804 N N . TYR A 1 102 ? 16.984 2.052 -19.378 1.00 93.69 102 TYR A N 1
ATOM 805 C CA . TYR A 1 102 ? 16.343 2.135 -20.689 1.00 93.69 102 TYR A CA 1
ATOM 806 C C . TYR A 1 102 ? 15.389 3.317 -20.845 1.00 93.69 102 TYR A C 1
ATOM 808 O O . TYR A 1 102 ? 14.962 3.572 -21.967 1.00 93.69 102 TYR A O 1
ATOM 816 N N . GLY A 1 103 ? 15.064 4.054 -19.781 1.00 91.06 103 GLY A N 1
ATOM 817 C CA . GLY A 1 103 ? 14.137 5.192 -19.793 1.00 91.06 103 GLY A CA 1
ATOM 818 C C . GLY A 1 103 ? 14.717 6.467 -20.407 1.00 91.06 103 GLY A C 1
ATOM 819 O O . GLY A 1 103 ? 14.632 7.550 -19.836 1.00 91.06 103 GLY A O 1
ATOM 820 N N . HIS A 1 104 ? 15.332 6.351 -21.580 1.00 90.56 104 HIS A N 1
ATOM 821 C CA . HIS A 1 104 ? 15.933 7.454 -22.321 1.00 90.56 104 HIS A CA 1
ATOM 822 C C . HIS A 1 104 ? 15.698 7.302 -23.832 1.00 90.56 104 HIS A C 1
ATOM 824 O O . HIS A 1 104 ? 15.473 6.200 -24.338 1.00 90.56 104 HIS A O 1
ATOM 830 N N . GLY A 1 105 ? 15.802 8.401 -24.586 1.00 89.69 105 GLY A N 1
ATOM 831 C CA . GLY A 1 105 ? 15.555 8.394 -26.034 1.00 89.69 105 GLY A CA 1
ATOM 832 C C . GLY A 1 105 ? 14.102 8.037 -26.355 1.00 89.69 105 GLY A C 1
AT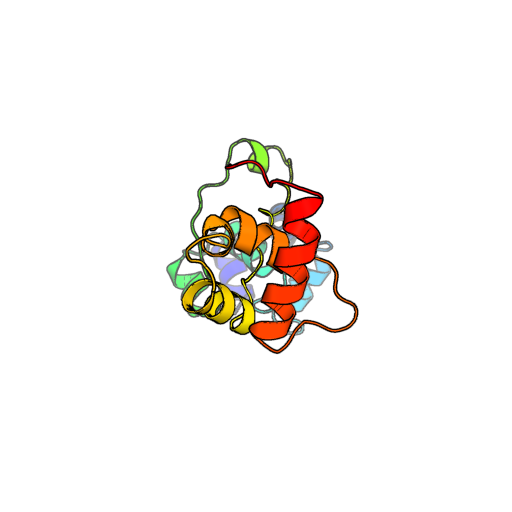OM 833 O O . GLY A 1 105 ? 13.189 8.591 -25.748 1.00 89.69 105 GLY A O 1
ATOM 834 N N . ASP A 1 106 ? 13.888 7.084 -27.264 1.00 84.19 106 ASP A N 1
ATOM 835 C CA . ASP A 1 106 ? 12.544 6.645 -27.681 1.00 84.19 106 ASP A CA 1
ATOM 836 C C . ASP A 1 106 ? 11.739 5.978 -26.549 1.00 84.19 106 ASP A C 1
ATOM 838 O O . ASP A 1 106 ? 10.514 5.897 -26.608 1.00 84.19 106 ASP A O 1
ATOM 842 N N . ASN A 1 107 ? 12.423 5.543 -25.489 1.00 88.75 107 ASN A N 1
ATOM 843 C CA . ASN A 1 107 ? 11.826 4.933 -24.306 1.00 88.75 107 ASN A CA 1
ATOM 844 C C . ASN A 1 107 ? 11.766 5.896 -23.112 1.00 88.75 107 ASN A C 1
ATOM 846 O O . ASN A 1 107 ? 11.502 5.451 -22.001 1.00 88.75 107 ASN A O 1
ATOM 850 N N . ALA A 1 108 ? 11.996 7.200 -23.310 1.00 89.44 108 ALA A N 1
ATOM 851 C CA . ALA A 1 108 ? 11.951 8.191 -22.231 1.00 89.44 108 ALA A CA 1
ATOM 852 C C . ALA A 1 108 ? 10.701 8.096 -21.324 1.00 89.44 108 ALA A C 1
ATOM 854 O O . ALA A 1 108 ? 10.872 8.205 -20.109 1.00 89.44 108 ALA A O 1
ATOM 855 N N . PRO A 1 109 ? 9.484 7.801 -21.837 1.00 91.06 109 PRO A N 1
ATOM 856 C CA . PRO A 1 109 ? 8.312 7.663 -20.977 1.00 91.06 109 PRO A CA 1
ATOM 857 C C . PRO A 1 109 ? 8.397 6.531 -19.945 1.00 91.06 109 PRO A C 1
ATOM 859 O O . PRO A 1 109 ? 7.754 6.629 -18.906 1.00 91.06 109 PRO A O 1
ATOM 862 N N . LEU A 1 110 ? 9.221 5.498 -20.159 1.00 91.31 110 LEU A N 1
ATOM 863 C CA . LEU A 1 110 ? 9.424 4.415 -19.187 1.00 91.31 110 LEU A CA 1
ATOM 864 C C . LEU A 1 110 ? 9.995 4.917 -17.849 1.00 91.31 110 LEU A C 1
ATOM 866 O O . LEU A 1 110 ? 9.737 4.311 -16.814 1.00 91.31 110 LEU A O 1
ATOM 870 N N . ALA A 1 111 ? 10.743 6.026 -17.851 1.00 92.88 111 ALA A N 1
ATOM 871 C CA . ALA A 1 111 ? 11.257 6.642 -16.625 1.00 92.88 111 ALA A CA 1
ATOM 872 C C . ALA A 1 111 ? 10.204 7.464 -15.863 1.00 92.88 111 ALA A C 1
ATOM 874 O O . ALA A 1 111 ? 10.466 7.946 -14.760 1.00 92.88 111 ALA A O 1
ATOM 875 N N . GLU A 1 112 ? 9.018 7.667 -16.434 1.00 91.50 112 GLU A N 1
ATOM 876 C CA . GLU A 1 112 ? 7.984 8.488 -15.822 1.00 91.50 112 GLU A CA 1
ATOM 877 C C . GLU A 1 112 ? 7.176 7.680 -14.800 1.00 91.50 112 GLU A C 1
ATOM 879 O O . GLU A 1 112 ? 6.750 6.554 -15.060 1.00 91.50 112 GLU A O 1
ATOM 884 N N . ARG A 1 113 ? 6.880 8.294 -13.644 1.00 88.25 113 ARG A N 1
ATOM 885 C CA . ARG A 1 113 ? 6.113 7.667 -12.548 1.00 88.25 113 ARG A CA 1
ATOM 886 C C . ARG A 1 113 ? 4.806 7.032 -13.034 1.00 88.25 113 ARG A C 1
ATOM 888 O O . ARG A 1 113 ? 4.481 5.945 -12.576 1.00 88.25 113 ARG A O 1
ATOM 895 N N . ARG A 1 114 ? 4.094 7.666 -13.975 1.00 89.00 114 ARG A N 1
ATOM 896 C CA . ARG A 1 114 ? 2.841 7.136 -14.545 1.00 89.00 114 ARG A CA 1
ATOM 897 C C . ARG A 1 114 ? 3.016 5.765 -15.200 1.00 89.00 114 ARG A C 1
ATOM 899 O O . ARG A 1 114 ? 2.179 4.896 -15.011 1.00 89.00 114 ARG A O 1
ATOM 906 N N . TRP A 1 115 ? 4.116 5.561 -15.920 1.00 92.50 115 TRP A N 1
ATOM 907 C CA . TRP A 1 115 ? 4.418 4.287 -16.565 1.00 92.50 115 TRP A CA 1
ATOM 908 C C . TRP A 1 115 ? 4.886 3.249 -15.553 1.00 92.50 115 TRP A C 1
ATOM 910 O O . TRP A 1 115 ? 4.513 2.090 -15.669 1.00 92.50 115 TRP A O 1
ATOM 920 N N . LEU A 1 116 ? 5.649 3.662 -14.539 1.00 91.88 116 LEU A N 1
ATOM 921 C CA . LEU A 1 116 ? 6.072 2.769 -13.460 1.00 91.88 116 LEU A CA 1
ATOM 922 C C . LEU A 1 116 ? 4.888 2.226 -12.651 1.00 91.88 116 LEU A C 1
ATOM 924 O O . LEU A 1 116 ? 4.874 1.042 -12.342 1.00 91.88 116 LEU A O 1
ATOM 928 N N . VAL A 1 117 ? 3.908 3.076 -12.326 1.00 89.62 117 VAL A N 1
ATOM 929 C CA . VAL A 1 117 ? 2.669 2.659 -11.646 1.00 89.62 117 VAL A CA 1
ATOM 930 C C . VAL A 1 117 ? 1.870 1.714 -12.532 1.00 89.62 117 VAL A C 1
ATOM 932 O O . VAL A 1 117 ? 1.542 0.622 -12.094 1.00 89.62 117 VAL A O 1
ATOM 935 N N . GLU A 1 118 ? 1.606 2.112 -13.780 1.00 90.62 118 GLU A N 1
ATOM 936 C CA . GLU A 1 118 ? 0.807 1.308 -14.711 1.00 90.62 118 GLU A CA 1
ATOM 937 C C . GLU A 1 118 ? 1.408 -0.086 -14.911 1.00 90.62 118 GLU A C 1
ATOM 939 O O . GLU A 1 118 ? 0.690 -1.074 -14.931 1.00 90.62 118 GLU A O 1
ATOM 944 N N . LEU A 1 119 ? 2.734 -0.172 -15.052 1.00 90.88 119 LEU A N 1
ATOM 945 C CA . LEU A 1 119 ? 3.429 -1.444 -15.227 1.00 90.88 119 LEU A CA 1
ATOM 946 C C . LEU A 1 119 ? 3.437 -2.282 -13.942 1.00 90.88 119 LEU A C 1
ATOM 948 O O . LEU A 1 119 ? 3.299 -3.498 -14.037 1.00 90.88 119 LEU A O 1
ATOM 952 N N . ALA A 1 120 ? 3.583 -1.656 -12.771 1.00 89.69 120 ALA A N 1
ATOM 953 C CA . ALA A 1 120 ? 3.547 -2.346 -11.481 1.00 89.69 120 ALA A CA 1
ATOM 954 C C . ALA A 1 120 ? 2.151 -2.892 -11.132 1.00 89.69 120 ALA A C 1
ATOM 956 O O . ALA A 1 120 ? 2.056 -3.902 -10.446 1.00 89.69 120 ALA A O 1
ATOM 957 N N . ASP A 1 121 ? 1.085 -2.256 -11.622 1.00 88.81 121 ASP A N 1
ATOM 958 C CA . ASP A 1 121 ? -0.307 -2.659 -11.374 1.00 88.81 121 ASP A CA 1
ATOM 959 C C . ASP A 1 121 ? -0.798 -3.791 -12.303 1.00 88.81 121 ASP A C 1
ATOM 961 O O . ASP A 1 121 ? -1.904 -4.312 -12.158 1.00 88.81 121 ASP A O 1
ATOM 965 N N . LEU A 1 122 ? 0.010 -4.200 -13.289 1.00 87.94 122 LEU A N 1
ATOM 966 C CA . LEU A 1 122 ? -0.366 -5.281 -14.197 1.00 87.94 122 LEU A CA 1
ATOM 967 C C . LEU A 1 122 ? -0.454 -6.625 -13.464 1.00 87.94 122 LEU A C 1
ATOM 969 O O . LEU A 1 122 ? 0.480 -7.060 -12.795 1.00 87.94 122 LEU A O 1
ATOM 973 N N . ASP A 1 123 ? -1.555 -7.341 -13.691 1.00 84.81 123 ASP A N 1
ATOM 974 C CA . ASP A 1 123 ? -1.739 -8.694 -13.168 1.00 84.81 123 ASP A CA 1
ATOM 975 C C . ASP A 1 123 ? -0.877 -9.700 -13.950 1.00 84.81 123 ASP A C 1
ATOM 977 O O . ASP A 1 123 ? -1.183 -10.090 -15.088 1.00 84.81 123 ASP A O 1
ATOM 981 N N . PHE A 1 124 ? 0.231 -10.114 -13.337 1.00 83.31 124 PHE A N 1
ATOM 982 C CA . PHE A 1 124 ? 1.122 -11.134 -13.868 1.00 83.31 124 PHE A CA 1
ATOM 983 C C . PHE A 1 124 ? 0.891 -12.476 -13.183 1.00 83.31 124 PHE A C 1
ATOM 985 O O . PHE A 1 124 ? 0.953 -12.613 -11.966 1.00 83.31 124 PHE A O 1
ATOM 992 N N . ARG A 1 125 ? 0.745 -13.530 -13.993 1.00 80.94 125 ARG A N 1
ATOM 993 C CA . ARG A 1 125 ? 0.780 -14.908 -13.481 1.00 80.94 125 ARG A CA 1
ATOM 994 C C . ARG A 1 125 ? 2.160 -15.290 -12.931 1.00 80.94 125 ARG A C 1
ATOM 996 O O . ARG A 1 125 ? 2.250 -16.118 -12.031 1.00 80.94 125 ARG A O 1
ATOM 1003 N N . GLU A 1 126 ? 3.205 -14.733 -13.531 1.00 82.94 126 GLU A N 1
ATOM 1004 C CA . GLU A 1 126 ? 4.606 -14.859 -13.141 1.00 82.94 126 GLU A CA 1
ATOM 1005 C C . GLU A 1 126 ? 5.238 -13.488 -13.370 1.00 82.94 126 GLU A C 1
ATOM 1007 O O . GLU A 1 126 ? 5.193 -12.967 -14.489 1.00 82.94 126 GLU A O 1
ATOM 1012 N N . GLU A 1 127 ? 5.708 -12.869 -12.291 1.00 82.88 127 GLU A N 1
ATOM 1013 C CA . GLU A 1 127 ? 6.169 -11.486 -12.313 1.00 82.88 127 GLU A CA 1
ATOM 1014 C C . GLU A 1 127 ? 7.491 -11.361 -13.089 1.00 82.88 127 GLU A C 1
ATOM 1016 O O . GLU A 1 127 ? 8.359 -12.230 -12.964 1.00 82.88 127 GLU A O 1
ATOM 1021 N N . PRO A 1 128 ? 7.682 -10.305 -13.900 1.00 90.25 128 PRO A N 1
ATOM 1022 C CA . PRO A 1 128 ? 8.929 -10.119 -14.627 1.00 90.25 128 PRO A CA 1
ATOM 1023 C C . PRO A 1 128 ? 10.100 -9.844 -13.668 1.00 90.25 128 PRO A C 1
ATOM 1025 O O . PRO A 1 128 ? 10.147 -8.821 -12.982 1.00 90.25 128 PRO A O 1
ATOM 1028 N N . GLU A 1 129 ? 11.085 -10.741 -13.646 1.00 89.44 129 GLU A N 1
ATOM 1029 C CA . GLU A 1 129 ? 12.218 -10.653 -12.713 1.00 89.44 129 GLU A CA 1
ATOM 1030 C C . GLU A 1 129 ? 13.370 -9.782 -13.238 1.00 89.44 129 GLU A C 1
ATOM 1032 O O . GLU A 1 129 ? 14.203 -9.319 -12.453 1.00 89.44 129 GLU A O 1
ATOM 1037 N N . THR A 1 130 ? 13.451 -9.551 -14.556 1.00 93.75 130 THR A N 1
ATOM 1038 C CA . THR A 1 130 ? 14.586 -8.844 -15.170 1.00 93.75 130 THR A CA 1
ATOM 1039 C C . THR A 1 130 ? 14.203 -7.487 -15.766 1.00 93.75 130 THR A C 1
ATOM 1041 O O . THR A 1 130 ? 13.089 -7.311 -16.268 1.00 93.75 130 THR A O 1
ATOM 1044 N N . PRO A 1 131 ? 15.129 -6.507 -15.779 1.00 91.50 131 PRO A N 1
ATOM 1045 C CA . PRO A 1 131 ? 14.898 -5.221 -16.437 1.00 91.50 131 PRO A CA 1
ATOM 1046 C C . PRO A 1 131 ? 14.553 -5.344 -17.929 1.00 91.50 131 PRO A C 1
ATOM 1048 O O . PRO A 1 131 ? 13.822 -4.523 -18.482 1.00 91.50 131 PRO A O 1
ATOM 1051 N N . GLU A 1 132 ? 15.096 -6.360 -18.599 1.00 93.44 132 GLU A N 1
ATOM 1052 C CA . GLU A 1 132 ? 14.843 -6.652 -20.008 1.00 93.44 132 GLU A CA 1
ATOM 1053 C C . GLU A 1 132 ? 13.401 -7.124 -20.257 1.00 93.44 132 GLU A C 1
ATOM 1055 O O . GLU A 1 132 ? 12.792 -6.713 -21.251 1.00 93.44 132 GLU A O 1
ATOM 1060 N N . ASP A 1 133 ? 12.831 -7.920 -19.349 1.00 93.62 133 ASP A N 1
ATOM 1061 C CA . ASP A 1 133 ? 11.436 -8.367 -19.443 1.00 93.62 133 ASP A CA 1
ATOM 1062 C C . ASP A 1 133 ? 10.472 -7.181 -19.306 1.00 93.62 133 ASP A C 1
ATOM 1064 O O . ASP A 1 133 ? 9.553 -7.012 -20.116 1.00 93.62 133 ASP A O 1
ATOM 1068 N N . TRP A 1 134 ? 10.741 -6.288 -18.349 1.00 94.25 134 TRP A N 1
ATOM 1069 C CA . TRP A 1 134 ? 9.983 -5.047 -18.166 1.00 94.25 134 TRP A CA 1
ATOM 1070 C C . TRP A 1 134 ? 10.046 -4.132 -19.391 1.00 94.25 134 TRP A C 1
ATOM 1072 O O . TRP A 1 134 ? 9.019 -3.600 -19.823 1.00 94.25 134 TRP A O 1
ATOM 1082 N N . LEU A 1 135 ? 11.220 -3.995 -20.015 1.00 93.44 135 LEU A N 1
ATOM 1083 C CA . LEU A 1 135 ? 11.368 -3.236 -21.258 1.00 93.44 135 LEU A CA 1
ATOM 1084 C C . LEU A 1 135 ? 10.526 -3.834 -22.396 1.00 93.44 135 LEU A C 1
ATOM 1086 O O . LEU A 1 135 ? 9.917 -3.088 -23.171 1.00 93.44 135 LEU A O 1
ATOM 1090 N N . ALA A 1 136 ? 10.488 -5.163 -22.520 1.00 92.94 136 ALA A N 1
ATOM 1091 C CA . ALA A 1 136 ? 9.704 -5.840 -23.549 1.00 92.94 136 ALA A CA 1
ATOM 1092 C C . ALA A 1 136 ? 8.197 -5.597 -23.362 1.00 92.94 136 ALA A C 1
ATOM 1094 O O . ALA A 1 136 ? 7.487 -5.318 -24.337 1.00 92.94 136 ALA A O 1
ATOM 1095 N N . ILE A 1 137 ? 7.723 -5.635 -22.114 1.00 92.25 137 ILE A N 1
ATOM 1096 C CA . ILE A 1 137 ? 6.331 -5.338 -21.756 1.00 92.25 137 ILE A CA 1
ATOM 1097 C C . ILE A 1 137 ? 6.005 -3.879 -22.070 1.00 92.25 137 ILE A C 1
ATOM 1099 O O . ILE A 1 137 ? 5.067 -3.622 -22.828 1.00 92.25 137 ILE A O 1
ATOM 1103 N N . TYR A 1 138 ? 6.821 -2.932 -21.598 1.00 92.94 138 TYR A N 1
ATOM 1104 C CA . TYR A 1 138 ? 6.663 -1.507 -21.897 1.00 92.94 138 TYR A CA 1
ATOM 1105 C C . TYR A 1 138 ? 6.620 -1.234 -23.405 1.00 92.94 138 TYR A C 1
ATOM 1107 O O . TYR A 1 138 ? 5.735 -0.536 -23.896 1.00 92.94 138 TYR A O 1
ATOM 1115 N N . SER A 1 139 ? 7.529 -1.830 -24.176 1.00 90.69 139 SER A N 1
ATOM 1116 C CA . SER A 1 139 ?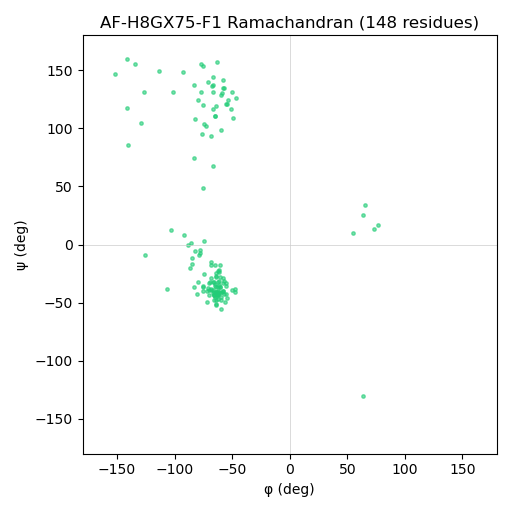 7.618 -1.620 -25.629 1.00 90.69 139 SER A CA 1
ATOM 1117 C C . SER A 1 139 ? 6.383 -2.125 -26.381 1.00 90.69 139 SER A C 1
ATOM 1119 O O . SER A 1 139 ? 6.060 -1.643 -27.473 1.00 90.69 139 SER A O 1
ATOM 1121 N N . ARG A 1 140 ? 5.696 -3.132 -25.831 1.00 90.81 140 ARG A N 1
ATOM 1122 C CA . ARG A 1 140 ? 4.423 -3.627 -26.358 1.00 90.81 140 ARG A CA 1
ATOM 1123 C C . ARG A 1 140 ? 3.264 -2.743 -25.909 1.00 90.81 140 ARG A C 1
ATOM 1125 O O . ARG A 1 140 ? 2.393 -2.445 -26.723 1.00 90.81 140 ARG A O 1
ATOM 1132 N N . LEU A 1 141 ? 3.262 -2.342 -24.643 1.00 91.12 141 LEU A N 1
ATOM 1133 C CA . LEU A 1 141 ? 2.161 -1.636 -24.000 1.00 91.12 141 LEU A CA 1
ATOM 1134 C C . LEU A 1 141 ? 2.077 -0.163 -24.425 1.00 91.12 141 LEU A C 1
ATOM 1136 O O . LEU A 1 141 ? 0.993 0.305 -24.751 1.00 91.12 141 LEU A O 1
ATOM 1140 N N . SER A 1 142 ? 3.212 0.523 -24.568 1.00 89.75 142 SER A N 1
ATOM 1141 C CA . SER A 1 142 ? 3.317 1.911 -25.071 1.00 89.75 142 SER A CA 1
ATOM 1142 C C . SER A 1 142 ? 2.792 2.116 -26.492 1.00 89.75 142 SER A C 1
ATOM 1144 O O . SER A 1 142 ? 2.491 3.235 -26.895 1.00 89.75 142 SER A O 1
ATOM 1146 N N . LYS A 1 143 ? 2.632 1.037 -27.266 1.00 88.81 143 LYS A N 1
ATOM 1147 C CA . LYS A 1 143 ? 1.985 1.074 -28.587 1.00 88.81 143 LYS A CA 1
ATOM 1148 C C . LYS A 1 143 ? 0.462 0.972 -28.516 1.00 88.81 143 LYS A C 1
ATOM 1150 O O . LYS A 1 143 ? -0.203 1.222 -29.518 1.00 88.81 143 LYS A O 1
ATOM 1155 N N . LEU A 1 144 ? -0.074 0.528 -27.382 1.00 87.75 144 LEU A N 1
ATOM 1156 C CA . LEU A 1 144 ? -1.494 0.242 -27.179 1.00 87.75 144 LEU A CA 1
ATOM 1157 C C . LEU A 1 144 ? -2.164 1.304 -26.311 1.00 87.75 144 LEU A C 1
ATOM 1159 O O . LEU A 1 144 ? -3.311 1.660 -26.572 1.00 87.75 144 LEU A O 1
ATOM 1163 N N . ILE A 1 145 ? -1.453 1.792 -25.297 1.00 88.12 145 ILE A N 1
ATOM 1164 C CA . ILE A 1 145 ? -1.954 2.761 -24.329 1.00 88.12 145 ILE A CA 1
ATOM 1165 C C . ILE A 1 145 ? -0.925 3.867 -24.093 1.00 88.12 145 ILE A C 1
ATOM 1167 O O . ILE A 1 145 ? 0.277 3.665 -24.252 1.00 88.12 145 ILE A O 1
ATOM 1171 N N . ASP A 1 146 ? -1.424 5.024 -23.675 1.00 83.75 146 ASP A N 1
ATOM 1172 C CA . ASP A 1 146 ? -0.634 6.112 -23.104 1.00 83.75 146 ASP A CA 1
ATOM 1173 C C . ASP A 1 146 ? -1.314 6.513 -21.785 1.00 83.75 146 ASP A C 1
ATOM 1175 O O . ASP A 1 146 ? -2.404 7.104 -21.820 1.00 83.75 146 ASP A O 1
ATOM 1179 N N . PRO A 1 147 ? -0.752 6.124 -20.625 1.00 81.38 147 PRO A N 1
ATOM 1180 C CA . PRO A 1 147 ? -1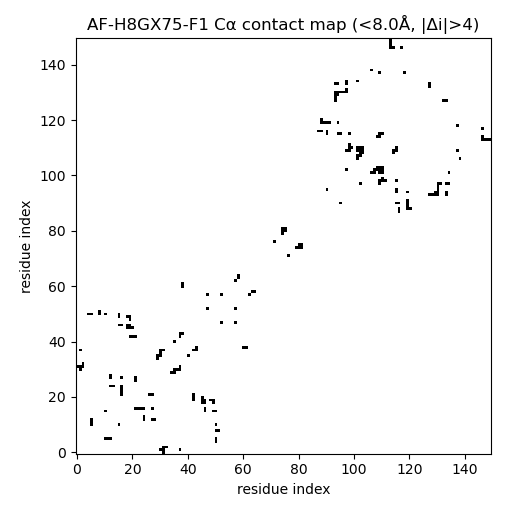.320 6.438 -19.324 1.00 81.38 147 PRO A CA 1
ATOM 1181 C C . PRO A 1 147 ? -1.451 7.950 -19.165 1.00 81.38 147 PRO A C 1
ATOM 1183 O O . PRO A 1 147 ? -0.525 8.712 -19.466 1.00 81.38 147 PRO A O 1
ATOM 1186 N N . LYS A 1 148 ? -2.601 8.421 -18.678 1.00 74.69 148 LYS A N 1
ATOM 1187 C CA . LYS A 1 148 ? -2.768 9.851 -18.400 1.00 74.69 148 LYS A CA 1
ATOM 1188 C C . LYS A 1 148 ? -1.846 10.251 -17.251 1.00 74.69 148 LYS A C 1
ATOM 1190 O O . LYS A 1 148 ? -1.745 9.538 -16.259 1.00 74.69 148 LYS A O 1
ATOM 1195 N N . ALA A 1 149 ? -1.193 11.402 -17.385 1.00 60.34 149 ALA A N 1
ATOM 1196 C CA . ALA A 1 149 ? -0.531 12.035 -16.254 1.00 60.34 149 ALA A CA 1
ATOM 1197 C C . ALA A 1 149 ? -1.613 12.442 -15.240 1.00 60.34 149 ALA A C 1
ATOM 1199 O O . ALA A 1 149 ? -2.440 13.302 -15.554 1.00 60.34 149 ALA A O 1
ATOM 1200 N N . ASN A 1 150 ? -1.644 11.766 -14.091 1.00 49.38 150 ASN A N 1
ATOM 1201 C CA . ASN A 1 150 ? -2.358 12.236 -12.903 1.00 49.38 150 ASN A CA 1
ATOM 1202 C C . ASN A 1 150 ? -1.515 13.286 -12.179 1.00 49.38 150 ASN A C 1
ATOM 1204 O O . ASN A 1 150 ? -0.276 13.101 -12.126 1.00 49.38 150 ASN A O 1
#

Solvent-accessible surface area (backbone atoms only — not comparable to full-atom values): 9004 Å² total; per-residue (Å²): 114,60,51,59,47,41,64,70,50,76,53,52,68,56,57,37,20,64,69,25,68,45,96,40,49,67,56,55,49,37,28,46,71,66,78,36,66,50,78,80,36,90,54,26,63,39,42,37,55,57,46,66,56,50,74,68,60,48,41,75,71,39,72,84,59,81,77,78,84,67,78,80,48,79,53,52,77,70,72,43,78,70,76,75,76,78,72,77,68,73,64,50,67,31,48,54,50,23,18,75,76,49,27,50,78,98,37,34,63,50,52,35,68,58,46,42,46,57,60,46,66,53,91,58,97,70,73,72,78,41,33,67,52,43,48,54,50,48,66,56,43,64,75,75,50,78,79,71,87,129

Radius of gyration: 24.49 Å; Cα contacts (8 Å, |Δi|>4): 126; chains: 1; bounding box: 40×30×66 Å

Nearest PDB structures (foldseek):
  2d5v-assembly2_B  TM=2.990E-01  e=3.761E+00  Rattus norvegicus

Mean predicted aligned error: 16.42 Å

Foldseek 3Di:
DLLVLCVVQVDDLVQLCVQLVPPDSVVSVCCNVVVDVLLPDPSVVSSCVSSVPDPVNNCVSPVVPPPPPDPDDPCVVVVNDDDDPPPQQDQDPQLCVLCVVPCDDPNVCSVPPQVSSVLSPDDDPDDDPHSVVNVVVCVVVVVPDDGDDD

Sequence (150 aa):
MLKSYIARSKKTQRQIAEEAGVPSPSYLSHMANGRINWVESDYFRPIATALGLKTQEIAELKPDLILTERPLTDAERRGWVLPEEDEEPEIPLALQVAAEKYGHGDNAPLAERRWLVELADLDFREEPETPEDWLAIYSRLSKLIDPKAN